Protein AF-A0A5P8WGL6-F1 (afdb_monomer_lite)

Structure (mmCIF, N/CA/C/O backbone):
data_AF-A0A5P8WGL6-F1
#
_entry.id   AF-A0A5P8WGL6-F1
#
loop_
_atom_site.group_PDB
_atom_site.id
_atom_site.type_symbol
_atom_site.label_atom_id
_atom_site.label_alt_id
_atom_site.label_comp_id
_atom_site.label_asym_id
_atom_site.label_entity_id
_atom_site.label_seq_id
_atom_site.pdbx_PDB_ins_code
_atom_site.Cartn_x
_atom_site.Cartn_y
_atom_site.Cartn_z
_atom_site.occupancy
_atom_site.B_iso_or_equiv
_atom_site.auth_seq_id
_atom_site.auth_comp_id
_atom_site.auth_asym_id
_atom_site.auth_atom_id
_atom_site.pdbx_PDB_model_num
ATOM 1 N N . MET A 1 1 ? 12.502 8.197 -43.705 1.00 41.59 1 MET A N 1
ATOM 2 C CA . MET A 1 1 ? 12.236 7.196 -42.649 1.00 41.59 1 MET A CA 1
ATOM 3 C C . MET A 1 1 ? 11.793 7.940 -41.397 1.00 41.59 1 MET A C 1
ATOM 5 O O . MET A 1 1 ? 12.576 8.697 -40.848 1.00 41.59 1 MET A O 1
ATOM 9 N N . ARG A 1 2 ? 10.514 7.832 -41.019 1.00 47.53 2 ARG A N 1
ATOM 10 C CA . ARG A 1 2 ? 9.947 8.419 -39.795 1.00 47.53 2 ARG A CA 1
ATOM 11 C C . ARG A 1 2 ? 9.534 7.271 -38.886 1.00 47.53 2 ARG A C 1
ATOM 13 O O . ARG A 1 2 ? 8.760 6.449 -39.359 1.00 47.53 2 ARG A O 1
ATOM 20 N N . ARG A 1 3 ? 9.956 7.281 -37.620 1.00 43.41 3 ARG A N 1
ATOM 21 C CA . ARG A 1 3 ? 9.057 7.207 -36.453 1.00 43.41 3 ARG A CA 1
ATOM 22 C C . ARG A 1 3 ? 9.757 7.870 -35.267 1.00 43.41 3 ARG A C 1
ATOM 24 O O . ARG A 1 3 ? 10.652 7.298 -34.659 1.00 43.41 3 ARG A O 1
ATOM 31 N N . ALA A 1 4 ? 9.347 9.106 -34.993 1.00 47.25 4 ALA A N 1
ATOM 32 C CA . ALA A 1 4 ? 9.430 9.677 -33.659 1.00 47.25 4 ALA A CA 1
ATOM 33 C C . ALA A 1 4 ? 8.576 8.801 -32.732 1.00 47.25 4 ALA A C 1
ATOM 35 O O . ALA A 1 4 ? 7.492 8.384 -33.140 1.00 47.25 4 ALA A O 1
ATOM 36 N N . ASN A 1 5 ? 9.074 8.497 -31.536 1.00 51.16 5 ASN A N 1
ATOM 37 C CA . ASN A 1 5 ? 8.316 7.808 -30.500 1.00 51.16 5 ASN A CA 1
ATOM 38 C C . ASN A 1 5 ? 7.566 8.882 -29.690 1.00 51.16 5 ASN A C 1
ATOM 40 O O . ASN A 1 5 ? 8.227 9.654 -28.991 1.00 51.16 5 ASN A O 1
ATOM 44 N N . PRO A 1 6 ? 6.237 9.029 -29.829 1.00 53.31 6 PRO A N 1
ATOM 45 C CA . PRO A 1 6 ? 5.486 10.029 -29.097 1.00 53.31 6 PRO A CA 1
ATOM 46 C C . PRO A 1 6 ? 4.973 9.409 -27.795 1.00 53.31 6 PRO A C 1
ATOM 48 O O . PRO A 1 6 ? 4.313 8.374 -27.815 1.00 53.31 6 PRO A O 1
ATOM 51 N N . GLY A 1 7 ? 5.232 10.070 -26.670 1.00 55.03 7 GLY A N 1
ATOM 52 C CA . GLY A 1 7 ? 4.498 9.803 -25.434 1.00 55.03 7 GLY A CA 1
ATOM 53 C C . GLY A 1 7 ? 5.329 9.227 -24.297 1.00 55.03 7 GLY A C 1
ATOM 54 O O . GLY A 1 7 ? 5.064 8.133 -23.819 1.00 55.03 7 GLY A O 1
ATOM 55 N N . LEU A 1 8 ? 6.273 10.017 -23.792 1.00 51.81 8 LEU A N 1
ATOM 56 C CA . LEU A 1 8 ? 6.576 10.020 -22.359 1.00 51.81 8 LEU A CA 1
ATOM 57 C C . LEU A 1 8 ? 6.404 11.458 -21.862 1.00 51.81 8 LEU A C 1
ATOM 59 O O . LEU A 1 8 ? 7.345 12.129 -21.454 1.00 51.81 8 LEU A O 1
ATOM 63 N N . CYS A 1 9 ? 5.175 11.957 -21.994 1.00 54.25 9 CYS A N 1
ATOM 64 C CA . CYS A 1 9 ? 4.727 13.202 -21.386 1.00 54.25 9 CYS A CA 1
ATOM 65 C C . CYS A 1 9 ? 3.740 12.828 -20.281 1.00 54.25 9 CYS A C 1
ATOM 67 O O . CYS A 1 9 ? 2.699 12.244 -20.567 1.00 54.25 9 CYS A O 1
ATOM 69 N N . GLY A 1 10 ? 4.079 13.159 -19.038 1.00 46.44 10 GLY A N 1
ATOM 70 C CA . GLY A 1 10 ? 3.232 12.941 -17.869 1.00 46.44 10 GLY A CA 1
ATOM 71 C C . GLY A 1 10 ? 4.038 12.311 -16.748 1.00 46.44 10 GLY A C 1
ATOM 72 O O . GLY A 1 10 ? 4.369 11.132 -16.813 1.00 46.44 10 GLY A O 1
ATOM 73 N N . GLY A 1 11 ? 4.404 13.115 -15.749 1.00 51.91 11 GLY A N 1
ATOM 74 C CA . GLY A 1 11 ? 5.134 12.662 -14.574 1.00 51.91 11 GLY A CA 1
ATOM 75 C C . GLY A 1 11 ? 4.420 11.486 -13.922 1.00 51.91 11 GLY A C 1
ATOM 76 O O . GLY A 1 11 ? 3.381 11.652 -13.290 1.00 51.91 11 GLY A O 1
ATOM 77 N N . CYS A 1 12 ? 4.994 10.297 -14.066 1.00 54.56 12 CYS A N 1
ATOM 78 C CA . CYS A 1 12 ? 4.664 9.184 -13.204 1.00 54.56 12 CYS A CA 1
ATOM 79 C C . CYS A 1 12 ? 5.253 9.553 -11.845 1.00 54.56 12 CYS A C 1
ATOM 81 O O . CYS A 1 12 ? 6.437 9.323 -11.596 1.00 54.56 12 CYS A O 1
ATOM 83 N N . VAL A 1 13 ? 4.455 10.199 -10.989 1.00 57.19 13 VAL A N 1
ATOM 84 C CA . VAL A 1 13 ? 4.731 10.186 -9.552 1.00 57.19 13 VAL A CA 1
ATOM 85 C C . VAL A 1 13 ? 5.001 8.720 -9.231 1.00 57.19 13 VAL A C 1
ATOM 87 O O . VAL A 1 13 ? 4.151 7.879 -9.546 1.00 57.19 13 VAL A O 1
ATOM 90 N N . PRO A 1 14 ? 6.184 8.357 -8.715 1.00 52.47 14 PRO A N 1
ATOM 91 C CA . PRO A 1 14 ? 6.376 7.001 -8.268 1.00 52.47 14 PRO A CA 1
ATOM 92 C C . PRO A 1 14 ? 5.440 6.858 -7.074 1.00 52.47 14 PRO A C 1
ATOM 94 O O . PRO A 1 14 ? 5.757 7.320 -5.977 1.00 52.47 14 PRO A O 1
ATOM 97 N N . LEU A 1 15 ? 4.264 6.255 -7.297 1.00 56.06 15 LEU A N 1
ATOM 98 C CA . LEU A 1 15 ? 3.550 5.544 -6.245 1.00 56.06 15 LEU A CA 1
ATOM 99 C C . LEU A 1 15 ? 4.645 4.740 -5.566 1.00 56.06 15 LEU A C 1
ATOM 101 O O . LEU A 1 15 ? 5.291 3.932 -6.242 1.00 56.06 15 LEU A O 1
ATOM 105 N N . HIS A 1 16 ? 4.977 5.096 -4.322 1.00 51.53 16 HIS A N 1
ATOM 106 C CA . HIS A 1 16 ? 6.081 4.492 -3.593 1.00 51.53 16 HIS A CA 1
ATOM 107 C C . HIS A 1 16 ? 5.973 2.991 -3.820 1.00 51.53 16 HIS A C 1
ATOM 109 O O . HIS A 1 16 ? 4.991 2.373 -3.409 1.00 51.53 16 HIS A O 1
ATOM 115 N N . ARG A 1 17 ? 6.930 2.414 -4.558 1.00 52.53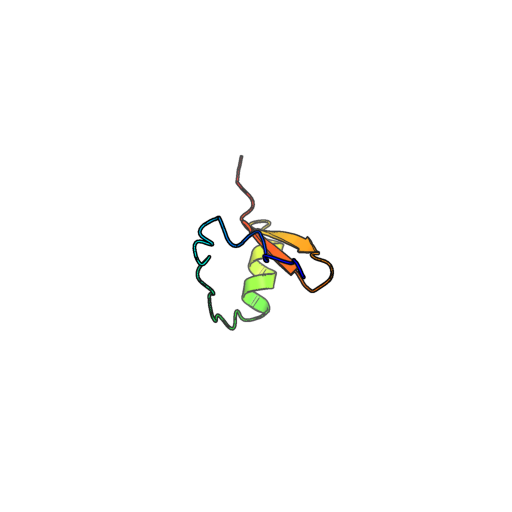 17 ARG A N 1
ATOM 116 C CA . ARG A 1 17 ? 7.024 0.967 -4.676 1.00 52.53 17 ARG A CA 1
ATOM 117 C C . ARG A 1 17 ? 7.469 0.521 -3.308 1.00 52.53 17 ARG A C 1
ATOM 119 O O . ARG A 1 17 ? 8.660 0.439 -3.024 1.00 52.53 17 ARG A O 1
ATOM 126 N N . LEU A 1 18 ? 6.481 0.318 -2.453 1.00 53.03 18 LEU A N 1
ATOM 127 C CA . LEU A 1 18 ? 6.610 -0.416 -1.231 1.00 53.03 18 LEU A CA 1
ATOM 128 C C . LEU A 1 18 ? 7.191 -1.768 -1.672 1.00 53.03 18 LEU A C 1
ATOM 130 O O . LEU A 1 18 ? 6.474 -2.633 -2.162 1.00 53.03 18 LEU A O 1
ATOM 134 N N . GLN A 1 19 ? 8.516 -1.926 -1.557 1.00 52.31 19 GLN A N 1
ATOM 135 C CA . GLN A 1 19 ? 9.220 -3.210 -1.646 1.00 52.31 19 GLN A CA 1
ATOM 136 C C . GLN A 1 19 ? 8.855 -4.059 -0.419 1.00 52.31 19 GLN A C 1
ATOM 138 O O . GLN A 1 19 ? 9.710 -4.524 0.326 1.00 52.31 19 GLN A O 1
ATOM 143 N N . PHE A 1 20 ? 7.563 -4.166 -0.136 1.00 53.94 20 PHE A N 1
ATOM 144 C CA . PHE A 1 20 ? 7.047 -4.780 1.060 1.00 53.94 20 PHE A CA 1
ATOM 145 C C . PHE A 1 20 ? 6.732 -6.215 0.676 1.00 53.94 20 PHE A C 1
ATOM 147 O O . PHE A 1 20 ? 5.826 -6.485 -0.111 1.00 53.94 20 PHE A O 1
ATOM 154 N N . GLN A 1 21 ? 7.494 -7.143 1.251 1.00 59.03 21 GLN A N 1
ATOM 155 C CA . GLN A 1 21 ? 6.969 -8.469 1.541 1.00 59.03 21 GLN A CA 1
ATOM 156 C C . GLN A 1 21 ? 5.880 -8.272 2.597 1.00 59.03 21 GLN A C 1
ATOM 158 O O . GLN A 1 21 ? 6.117 -8.440 3.791 1.00 59.03 21 GLN A O 1
ATOM 163 N N . PHE A 1 22 ? 4.700 -7.814 2.179 1.00 65.25 22 PHE A N 1
ATOM 164 C CA . PHE A 1 22 ? 3.530 -7.974 3.023 1.00 65.25 22 PHE A CA 1
ATOM 165 C C . PHE A 1 22 ? 3.375 -9.472 3.250 1.00 65.25 22 PHE A C 1
ATOM 167 O O . PHE A 1 22 ? 3.426 -10.249 2.296 1.00 65.25 22 PHE A O 1
ATOM 174 N N . SER A 1 23 ? 3.241 -9.889 4.505 1.00 70.31 23 SER A N 1
ATOM 175 C CA . SER A 1 23 ? 2.826 -11.258 4.758 1.00 70.31 23 SER A CA 1
ATOM 176 C C . SER A 1 23 ? 1.423 -11.429 4.183 1.00 70.31 23 SER A C 1
ATOM 178 O O . SER A 1 23 ? 0.587 -10.531 4.320 1.00 70.31 23 SER A O 1
ATOM 180 N N . ASP A 1 24 ? 1.149 -12.579 3.570 1.00 79.12 24 ASP A N 1
ATOM 181 C CA . ASP A 1 24 ? -0.172 -12.904 3.014 1.00 79.12 24 ASP A CA 1
ATOM 182 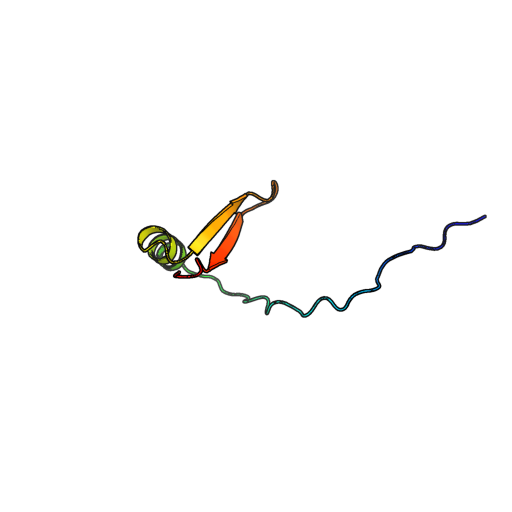C C . ASP A 1 24 ? -1.297 -12.654 4.039 1.00 79.12 24 ASP A C 1
ATOM 184 O O . ASP A 1 24 ? -2.397 -12.233 3.691 1.00 79.12 24 ASP A O 1
ATOM 188 N N . SER A 1 25 ? -0.986 -12.802 5.333 1.00 84.06 25 SER A N 1
ATOM 189 C CA . SER A 1 25 ? -1.881 -12.499 6.452 1.00 84.06 25 SER A 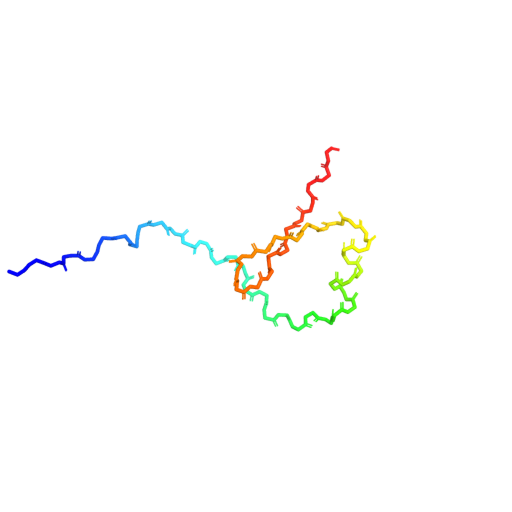CA 1
ATOM 190 C C . SER A 1 25 ? -2.304 -11.030 6.562 1.00 84.06 25 SER A C 1
ATOM 192 O O . SER A 1 25 ? -3.445 -10.760 6.931 1.00 84.06 25 SER A O 1
ATOM 194 N N . VAL A 1 26 ? -1.427 -10.071 6.250 1.00 83.12 26 VAL A N 1
ATOM 195 C CA . VAL A 1 26 ? -1.767 -8.639 6.282 1.00 83.12 26 VAL A CA 1
ATOM 196 C C . VAL A 1 26 ? -2.723 -8.314 5.142 1.00 83.12 26 VAL A C 1
ATOM 198 O O . VAL A 1 26 ? -3.732 -7.656 5.374 1.00 83.12 26 VAL A O 1
ATOM 201 N N . ILE A 1 27 ? -2.446 -8.823 3.938 1.00 83.38 27 ILE A N 1
ATOM 202 C CA . ILE A 1 27 ? -3.311 -8.634 2.767 1.00 83.38 27 ILE A CA 1
ATOM 203 C C . ILE A 1 27 ? -4.694 -9.232 3.030 1.00 83.38 27 ILE A C 1
ATOM 205 O O . ILE A 1 27 ? -5.696 -8.545 2.848 1.00 83.38 27 ILE A O 1
ATOM 209 N N . GLN A 1 28 ? -4.748 -10.468 3.533 1.00 84.31 28 GLN A N 1
ATOM 210 C CA . GLN A 1 28 ? -6.006 -11.123 3.884 1.00 84.31 28 GLN A CA 1
ATOM 211 C C . GL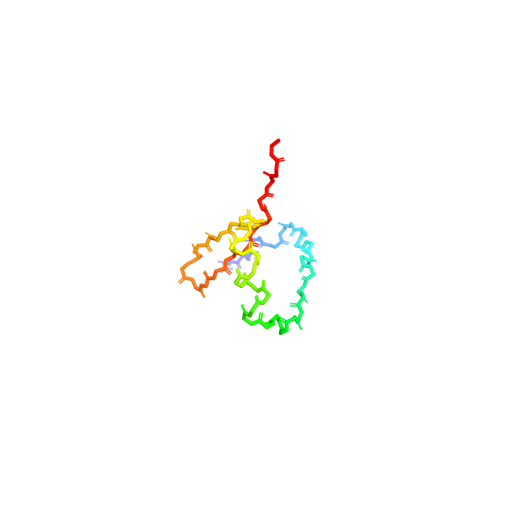N A 1 28 ? -6.784 -10.321 4.934 1.00 84.31 28 GLN A C 1
ATOM 213 O O . GLN A 1 28 ? -7.962 -10.058 4.748 1.00 84.31 28 GLN A O 1
ATOM 218 N N . THR A 1 29 ? -6.112 -9.831 5.981 1.00 89.56 29 THR A N 1
ATOM 219 C CA . THR A 1 29 ? -6.759 -9.017 7.025 1.00 89.56 29 THR A CA 1
ATOM 220 C C . THR A 1 29 ? -7.351 -7.717 6.470 1.00 89.56 29 THR A C 1
ATOM 222 O O . THR A 1 29 ? -8.394 -7.273 6.944 1.00 89.56 29 THR A O 1
ATOM 225 N N . LEU A 1 30 ? -6.694 -7.072 5.499 1.00 87.31 30 LEU A N 1
ATOM 226 C CA . LEU A 1 30 ? -7.215 -5.852 4.872 1.00 87.31 30 LEU A CA 1
ATOM 227 C C . LEU A 1 30 ? -8.465 -6.136 4.031 1.00 87.31 30 LEU A C 1
ATOM 229 O O . LEU A 1 30 ? -9.396 -5.333 4.052 1.00 87.31 30 LEU A O 1
ATOM 233 N N . LEU A 1 31 ? -8.494 -7.280 3.342 1.00 86.56 31 LEU A N 1
ATOM 234 C CA . LEU A 1 31 ? -9.656 -7.739 2.578 1.00 86.56 31 LEU A CA 1
ATOM 235 C C . LEU A 1 31 ? -10.820 -8.118 3.490 1.00 86.56 31 LEU A C 1
ATOM 237 O O . LEU A 1 31 ? -11.940 -7.681 3.256 1.00 86.56 31 LEU A O 1
ATOM 241 N N . ASP A 1 32 ? -10.547 -8.871 4.556 1.00 90.06 32 ASP A N 1
ATOM 242 C CA . ASP A 1 32 ? -11.561 -9.318 5.517 1.00 90.06 32 ASP A CA 1
ATOM 243 C C . ASP A 1 32 ? -12.239 -8.140 6.234 1.00 90.06 32 ASP A C 1
ATOM 245 O O . ASP A 1 32 ? -13.380 -8.246 6.676 1.00 90.06 32 ASP A O 1
ATOM 249 N N . LYS A 1 33 ? -11.528 -7.014 6.367 1.00 90.50 33 LYS A N 1
ATOM 250 C CA . LYS A 1 33 ? -12.046 -5.771 6.952 1.00 90.50 33 LYS A CA 1
ATOM 251 C C . LYS A 1 33 ? -12.678 -4.826 5.930 1.00 90.50 33 LYS A C 1
ATOM 253 O O . LYS A 1 33 ? -13.046 -3.723 6.316 1.00 90.50 33 LYS A O 1
ATOM 258 N N . GLU A 1 34 ? -12.741 -5.217 4.657 1.00 87.50 34 GLU A N 1
ATOM 259 C CA . GLU A 1 34 ? -13.276 -4.409 3.550 1.00 87.50 34 GLU A CA 1
ATOM 260 C C . GLU A 1 34 ? -12.599 -3.030 3.398 1.00 87.50 34 GLU A C 1
ATOM 262 O O . GLU A 1 34 ? -13.136 -2.125 2.769 1.00 87.50 34 GLU A O 1
ATOM 267 N N . LEU A 1 35 ? -11.377 -2.875 3.923 1.00 86.75 35 LEU A N 1
ATOM 268 C CA . LEU A 1 35 ? -10.616 -1.618 3.862 1.00 86.75 35 LEU A CA 1
ATOM 269 C C . LEU A 1 35 ? -9.956 -1.401 2.500 1.00 86.75 35 LEU A C 1
ATOM 271 O O . LEU A 1 35 ? -9.442 -0.319 2.213 1.00 86.75 35 LEU A O 1
ATOM 275 N N . VAL A 1 36 ? -9.897 -2.453 1.685 1.00 86.06 36 VAL A N 1
ATOM 276 C CA . VAL A 1 36 ? -9.301 -2.422 0.356 1.00 86.06 36 VAL A CA 1
ATOM 277 C C . VAL A 1 36 ? -10.161 -3.190 -0.636 1.00 86.06 36 VAL A C 1
ATOM 279 O O . VAL A 1 36 ? -10.699 -4.254 -0.335 1.00 86.06 36 VAL A O 1
ATOM 282 N N . GLN A 1 37 ? -10.248 -2.664 -1.849 1.00 86.25 37 GLN A N 1
ATOM 283 C CA . GLN A 1 37 ? -10.869 -3.308 -2.993 1.00 86.25 37 GLN A CA 1
ATOM 284 C C . GLN A 1 37 ? -9.795 -3.922 -3.887 1.00 86.25 37 GLN A C 1
ATOM 286 O O . GLN A 1 37 ? -8.682 -3.405 -4.005 1.00 86.25 37 GLN A O 1
ATOM 291 N N . VAL A 1 38 ? -10.138 -5.037 -4.533 1.00 85.25 38 VAL A N 1
ATOM 292 C CA . VAL A 1 38 ? -9.232 -5.753 -5.435 1.00 85.25 38 VAL A CA 1
ATOM 293 C C . VAL A 1 38 ? -9.690 -5.583 -6.867 1.00 85.25 38 VAL A C 1
ATOM 295 O O . VAL A 1 38 ? -10.791 -5.991 -7.233 1.00 85.25 38 VAL A O 1
ATOM 298 N N . GLN A 1 39 ? -8.793 -5.077 -7.705 1.00 86.31 39 GLN A N 1
ATOM 299 C CA . GLN A 1 39 ? -8.987 -5.030 -9.144 1.00 86.31 39 GLN A CA 1
ATOM 300 C C . GLN A 1 39 ? -8.046 -6.008 -9.846 1.00 86.31 39 GLN A C 1
ATOM 302 O O . GLN A 1 39 ? -6.830 -6.003 -9.641 1.00 86.31 39 GLN A O 1
ATOM 307 N N . ASN A 1 40 ? -8.606 -6.854 -10.712 1.00 84.06 40 ASN A N 1
ATOM 308 C CA . ASN A 1 40 ? -7.815 -7.722 -11.575 1.00 84.06 40 ASN A CA 1
ATOM 309 C C . ASN A 1 40 ? -7.356 -6.941 -12.814 1.00 84.06 40 ASN A C 1
ATOM 311 O O . ASN A 1 40 ? -8.167 -6.436 -13.584 1.00 84.06 40 ASN A O 1
ATOM 315 N N . THR A 1 41 ? -6.046 -6.888 -13.031 1.00 86.25 41 THR A N 1
ATOM 316 C CA . THR A 1 41 ? -5.421 -6.153 -14.146 1.00 86.25 41 THR 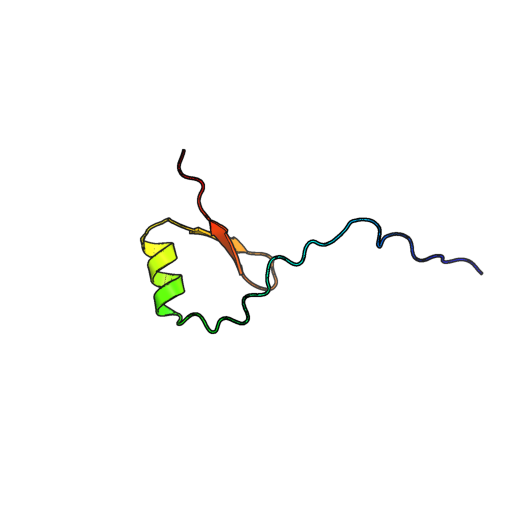A CA 1
ATOM 317 C C . THR A 1 41 ? -5.098 -7.044 -15.354 1.00 86.25 41 THR A C 1
ATOM 319 O O . THR A 1 41 ? -4.474 -6.606 -16.320 1.00 86.25 41 THR A O 1
ATOM 322 N N . GLY A 1 42 ? -5.446 -8.331 -15.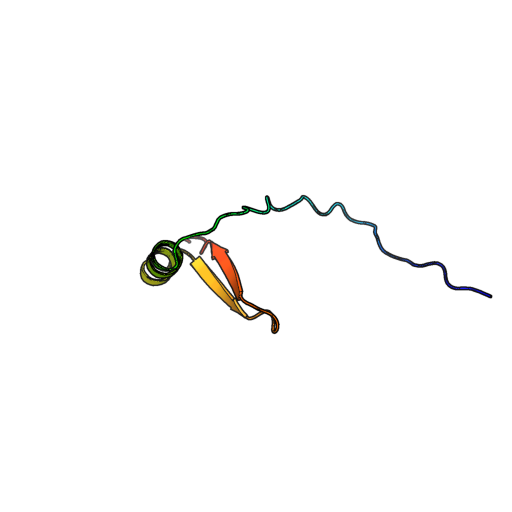290 1.00 86.12 42 GLY A N 1
ATOM 323 C CA . GLY A 1 42 ? -5.086 -9.365 -16.265 1.00 86.12 42 GLY A CA 1
ATOM 324 C C . GLY A 1 42 ? -3.653 -9.892 -16.126 1.00 86.12 42 GLY A C 1
ATOM 325 O O . GLY A 1 42 ? -3.300 -10.879 -16.768 1.00 86.12 42 GLY A O 1
ATOM 326 N N . ARG A 1 43 ? -2.817 -9.262 -15.290 1.00 83.12 43 ARG A N 1
ATOM 327 C CA . ARG A 1 43 ? -1.429 -9.685 -15.001 1.00 83.12 43 ARG A CA 1
ATOM 328 C C . ARG A 1 43 ? -1.128 -9.801 -13.505 1.00 83.12 43 ARG A C 1
ATOM 330 O O . ARG A 1 43 ? 0.004 -10.089 -13.129 1.00 83.12 43 ARG A O 1
ATOM 337 N N . GLY A 1 44 ? -2.130 -9.554 -12.669 1.00 82.50 44 GLY A N 1
ATOM 338 C CA . GLY A 1 44 ? -2.027 -9.505 -11.219 1.00 82.50 44 GLY A CA 1
ATOM 339 C C . GLY A 1 44 ? -3.166 -8.685 -10.628 1.00 82.50 44 GLY A C 1
ATOM 340 O O . GLY A 1 44 ? -4.120 -8.326 -11.327 1.00 82.50 44 GLY A O 1
ATOM 341 N N . PHE A 1 45 ? -3.030 -8.358 -9.350 1.00 83.81 45 PHE A N 1
ATOM 342 C CA . PHE A 1 45 ? -4.041 -7.640 -8.591 1.00 83.81 45 PHE A CA 1
ATOM 343 C C . PHE A 1 45 ? -3.527 -6.269 -8.172 1.00 83.81 45 PHE A C 1
ATOM 345 O O . PHE A 1 45 ? -2.381 -6.131 -7.745 1.00 83.81 45 PHE A O 1
ATOM 352 N N . LEU A 1 46 ? -4.389 -5.270 -8.305 1.00 84.69 46 LEU A N 1
ATOM 353 C CA . LEU A 1 46 ? -4.216 -3.963 -7.699 1.00 84.69 46 LEU A CA 1
ATOM 354 C C . LEU A 1 46 ? -5.117 -3.905 -6.467 1.00 84.69 46 LEU A C 1
ATOM 356 O O . LEU A 1 46 ? -6.298 -4.237 -6.559 1.00 84.69 46 LEU A O 1
ATOM 360 N N . LEU A 1 47 ? -4.545 -3.520 -5.329 1.00 85.00 47 LEU A N 1
ATOM 361 C CA . LEU A 1 47 ? -5.299 -3.227 -4.118 1.00 85.00 47 LEU A CA 1
ATOM 362 C C . LEU A 1 47 ? -5.461 -1.715 -4.019 1.00 85.00 47 LEU A C 1
ATOM 364 O O . LEU A 1 47 ? -4.466 -0.990 -4.012 1.00 85.00 47 LEU A O 1
ATOM 368 N N . GLU A 1 48 ? -6.701 -1.261 -3.932 1.00 85.06 48 GLU A N 1
ATOM 369 C CA . GLU A 1 48 ? -7.054 0.141 -3.729 1.00 85.06 48 GLU A CA 1
ATOM 370 C C . GLU A 1 48 ? -7.710 0.294 -2.366 1.00 85.06 48 GLU A C 1
ATOM 372 O O . GLU A 1 48 ? -8.465 -0.578 -1.954 1.00 85.06 48 GLU A O 1
ATOM 377 N N . ILE A 1 49 ? -7.416 1.374 -1.647 1.00 86.88 49 ILE A N 1
ATOM 378 C CA . ILE A 1 49 ? -8.080 1.654 -0.370 1.00 86.88 49 ILE A CA 1
ATOM 379 C C . ILE A 1 49 ? -9.549 1.946 -0.673 1.00 86.88 49 ILE A C 1
ATOM 381 O O . ILE A 1 49 ? -9.842 2.756 -1.551 1.00 86.88 49 ILE A O 1
ATOM 385 N N . ALA A 1 50 ? -10.456 1.269 0.026 1.00 84.00 50 ALA A N 1
ATOM 386 C CA . ALA A 1 50 ? -11.864 1.606 -0.040 1.00 84.00 50 ALA A CA 1
ATOM 387 C C . ALA A 1 50 ? -12.033 3.000 0.580 1.00 84.00 50 ALA A C 1
ATOM 389 O O . ALA A 1 50 ? -11.678 3.209 1.738 1.00 84.00 50 ALA A O 1
ATOM 390 N N . GLU A 1 51 ? -12.499 3.974 -0.201 1.00 76.81 51 GLU A N 1
ATOM 391 C CA . GLU A 1 51 ? -12.917 5.253 0.367 1.00 76.81 51 GLU A CA 1
ATOM 392 C C . GLU A 1 51 ? -14.175 4.996 1.206 1.00 76.81 51 GLU A C 1
ATOM 394 O O . GLU A 1 51 ? -15.207 4.579 0.676 1.00 76.81 51 GLU A O 1
ATOM 399 N N . ASP A 1 52 ? -14.069 5.198 2.521 1.00 65.62 52 ASP A N 1
ATOM 400 C CA . ASP A 1 52 ? -15.234 5.287 3.398 1.00 65.62 52 ASP A CA 1
ATOM 401 C C . ASP A 1 52 ? -16.065 6.510 2.958 1.00 65.62 52 ASP A C 1
ATOM 403 O O . ASP A 1 52 ? -15.528 7.618 2.860 1.00 65.62 52 ASP A O 1
ATOM 407 N N . PHE A 1 53 ? -17.352 6.306 2.657 1.00 53.38 53 PHE A N 1
ATOM 408 C CA . PHE A 1 53 ? -18.306 7.376 2.327 1.00 53.38 53 PHE A CA 1
ATOM 409 C C . PHE A 1 53 ? -18.706 8.200 3.557 1.00 53.38 53 PHE A C 1
ATOM 411 O O . PHE A 1 53 ? -18.977 7.589 4.618 1.00 53.38 53 PHE A O 1
#

Foldseek 3Di:
DDDDDDDPPDDPPPPPPPPDPPPPVVVVVCVVVVQWDWDDPVVDIDTDGPPDD

pLDDT: mean 70.29, std 16.46, range [41.59, 90.5]

Radius of gyration: 17.0 Å; chains: 1; bounding box: 30×26×50 Å

Secondary structure (DSSP, 8-state):
---------S-------------HHHHHHHHHTT-EEEEE-SSSEEEEE----

Organism: NCBI:txid2653204

Sequence (53 aa):
MRRANPGLCGGCVPLHRLQFQFSDSVIQTLLDKELVQVQNTGRGFLLEIAEDF